Protein AF-Q71N38-F1 (afdb_monomer)

Solvent-accessible surface area (backbone atoms only — not comparable to full-atom val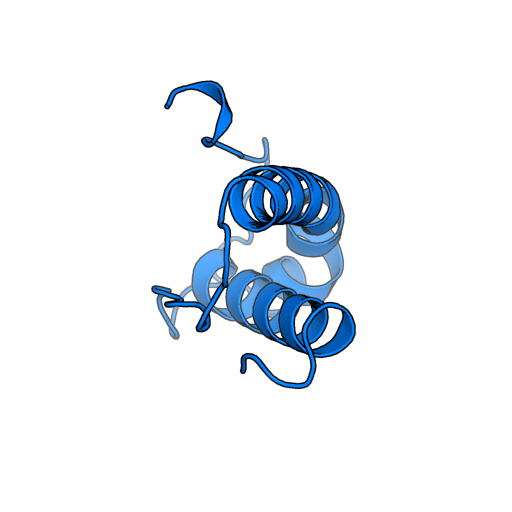ues): 4625 Å² total; per-residue (Å²): 112,81,87,71,68,80,85,76,99,74,77,28,81,65,29,40,63,38,4,38,71,45,65,27,52,74,46,45,63,65,49,49,55,47,51,48,58,56,49,73,71,40,99,74,76,76,61,79,88,88,87,68,47,76,87,42,5,44,36,31,12,29,46,58,44,49,54,54,51,48,40,69,80,37,64,92,36,107

Nearest PDB structures (foldseek):
  5lp6-assembly1_B  TM=9.943E-01  e=8.133E-11  Bos taurus
  6h9b-assembly1_D  TM=9.926E-01  e=8.694E-11  Ovis aries
  6tiy-assembly1_D  TM=9.911E-01  e=8.694E-11  Drosophila melanogaster
  7emj-assembly1_B  TM=9.927E-01  e=1.387E-10  Sus scrofa
  4zol-assembly1_D  TM=9.915E-01  e=1.387E-10  Sus scrofa

Secondary structure (DSSP, 8-state):
-GGG----SS--TT-HHIIIIIHHHHHHHHHHHHHHHHHHT-SS---------SSSHHHHHHHHHHHHHHHHH-TT--

Organism: Microctonus hyperodae (NCBI:txid165561)

InterPro doma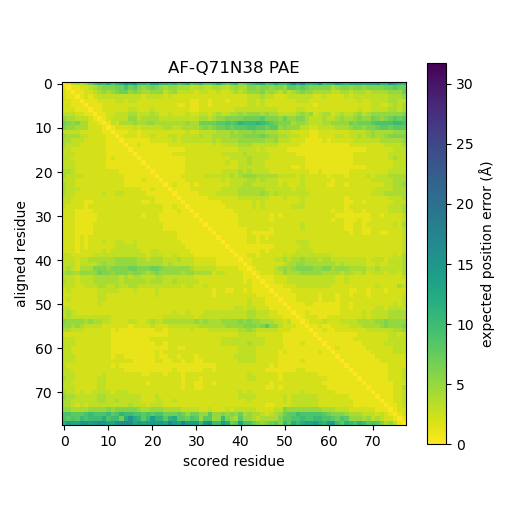ins:
  IPR000217 Tubulin [PR01161] (8-19)
  IPR000217 Tubulin [PR01161] (21-45)
  IPR000217 Tubulin [PR01161] (47-65)
  IPR000217 Tubulin [PR01161] (66-78)
  IPR000217 Tubulin [PTHR11588] (1-78)
  IPR002453 Beta tubulin [PR01163] (3-14)
  IPR002453 Beta tubulin [PR01163] (23-41)
  IPR002453 Beta tubulin [PR01163] (67-78)
  IPR003008 Tubulin/FtsZ, GTPase domain [PF00091] (2-77)
  IPR017975 Tubulin, conserved site [PS00227] (55-61)
  IPR036525 Tubulin/FtsZ, GTPase domain superfamily [G3DSA:3.40.50.1440] (1-78)
  IPR036525 Tubulin/FtsZ, GTPase domain superfamily [SSF52490] (1-77)

Sequence (78 aa):
RPDNFVFGQSGAGNNWAKGHYTEGAELVDSVLDVVRKEAEGCDCLQGF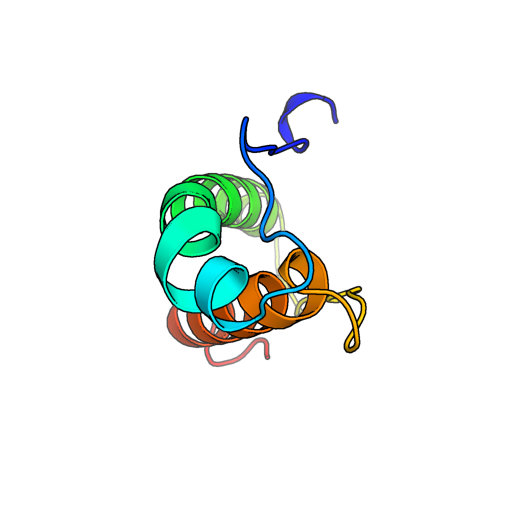QLTHSLGGGTGSGMGTLLISKVREEYPDRI

Mean predicted aligned error: 2.7 Å

pLDDT: mean 95.85, std 3.54, range [73.38, 98.44]

Radius of gyration: 12.8 Å; Cα contacts (8 Å, |Δi|>4): 93; chains: 1; bounding box: 28×19×34 Å

Structure (mmCIF, N/CA/C/O backbone):
data_AF-Q71N38-F1
#
_entry.id   AF-Q71N38-F1
#
loop_
_atom_site.group_PDB
_atom_site.id
_atom_site.type_symbol
_atom_site.label_atom_id
_atom_site.label_alt_id
_atom_site.label_comp_id
_atom_site.label_asym_id
_atom_site.label_entity_id
_atom_site.label_seq_id
_atom_site.pdbx_PDB_ins_code
_atom_site.Cartn_x
_atom_site.Cartn_y
_atom_site.Cartn_z
_atom_site.occupancy
_atom_site.B_iso_or_equiv
_atom_site.auth_seq_id
_atom_site.auth_comp_id
_atom_site.auth_asym_id
_atom_site.auth_atom_id
_atom_site.pdbx_PDB_model_num
ATOM 1 N N . ARG A 1 1 ? -15.387 -8.014 -1.436 1.00 82.25 1 ARG A N 1
ATOM 2 C CA . ARG A 1 1 ? -16.439 -7.001 -1.693 1.00 82.25 1 ARG A CA 1
ATOM 3 C C . ARG A 1 1 ? -15.974 -6.155 -2.871 1.00 82.25 1 ARG A C 1
ATOM 5 O O . ARG A 1 1 ? -14.771 -5.920 -2.917 1.00 82.25 1 ARG A O 1
ATOM 12 N N . PRO A 1 2 ? -16.847 -5.766 -3.819 1.00 93.19 2 PRO A N 1
ATOM 13 C CA . PRO A 1 2 ? -16.445 -4.959 -4.975 1.00 93.19 2 PRO A CA 1
ATOM 14 C C . PRO A 1 2 ? -15.703 -3.673 -4.587 1.00 93.19 2 PRO A C 1
ATOM 16 O O . PRO A 1 2 ? -14.734 -3.309 -5.241 1.00 93.19 2 PRO A O 1
ATOM 19 N N . ASP A 1 3 ? -16.091 -3.070 -3.463 1.00 93.38 3 ASP A N 1
ATOM 20 C CA . ASP A 1 3 ? -15.525 -1.814 -2.953 1.00 93.38 3 ASP A CA 1
ATOM 21 C C . ASP A 1 3 ? -14.056 -1.916 -2.506 1.00 93.38 3 ASP A C 1
ATOM 23 O O . ASP A 1 3 ? -13.391 -0.897 -2.349 1.00 93.38 3 ASP A O 1
ATOM 27 N N . ASN A 1 4 ? -13.527 -3.135 -2.332 1.00 95.94 4 ASN A N 1
ATOM 28 C CA . AS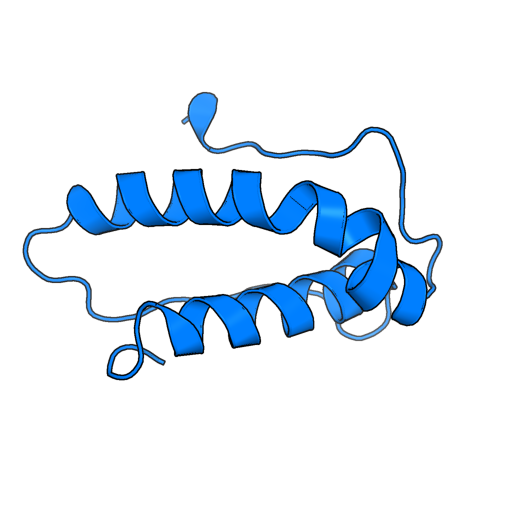N A 1 4 ? -12.154 -3.354 -1.863 1.00 95.94 4 ASN A CA 1
ATOM 29 C C . ASN A 1 4 ? -11.170 -3.551 -3.030 1.00 95.94 4 ASN A C 1
ATOM 31 O O . ASN A 1 4 ? -9.977 -3.753 -2.803 1.00 95.94 4 ASN A O 1
ATOM 35 N N . PHE A 1 5 ? -11.648 -3.524 -4.279 1.00 96.69 5 PHE A N 1
ATOM 36 C CA . PHE A 1 5 ? -10.781 -3.569 -5.453 1.00 96.69 5 PHE A CA 1
ATOM 37 C C . PHE A 1 5 ? -10.319 -2.159 -5.821 1.00 96.69 5 PHE A C 1
ATOM 39 O O . PHE A 1 5 ? -11.103 -1.341 -6.295 1.00 96.69 5 PHE A O 1
ATOM 46 N N . VAL A 1 6 ? -9.022 -1.904 -5.657 1.00 96.88 6 VAL A N 1
ATOM 47 C CA . VAL A 1 6 ? -8.364 -0.650 -6.045 1.00 96.88 6 VAL A CA 1
ATOM 48 C C . VAL A 1 6 ? -7.385 -0.940 -7.180 1.00 96.88 6 VAL A C 1
ATOM 50 O O . VAL A 1 6 ? -6.595 -1.881 -7.097 1.00 96.88 6 VAL A O 1
ATOM 53 N N . PHE A 1 7 ? -7.434 -0.151 -8.253 1.00 96.25 7 PHE A N 1
ATOM 54 C CA . PHE A 1 7 ? -6.561 -0.312 -9.416 1.00 96.25 7 PHE A CA 1
ATOM 55 C C . PHE A 1 7 ? -6.245 1.038 -10.066 1.00 96.25 7 PHE A C 1
ATOM 57 O O . PHE A 1 7 ? -7.082 1.937 -10.100 1.00 96.25 7 PHE A O 1
ATOM 64 N N . GLY A 1 8 ? -5.027 1.168 -10.594 1.00 93.75 8 GLY A N 1
ATOM 65 C CA . GLY A 1 8 ? -4.613 2.308 -11.410 1.00 93.75 8 GLY A CA 1
ATOM 66 C C . GLY A 1 8 ? -4.862 2.068 -12.902 1.00 93.75 8 GLY A C 1
ATOM 67 O O . GLY A 1 8 ? -5.100 0.942 -13.334 1.00 93.75 8 GLY A O 1
ATOM 68 N N . GLN A 1 9 ? -4.764 3.131 -13.701 1.00 93.44 9 GLN A N 1
ATOM 69 C CA . GLN A 1 9 ? -4.822 3.055 -15.173 1.00 93.44 9 GLN A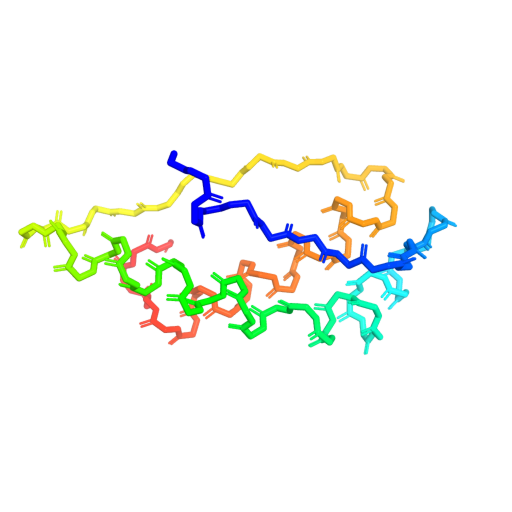 CA 1
ATOM 70 C C . GLN A 1 9 ? -3.441 2.823 -15.814 1.00 93.44 9 GLN A C 1
ATOM 72 O O . GLN A 1 9 ? -3.339 2.591 -17.017 1.00 93.44 9 GLN A O 1
ATOM 77 N N . SER A 1 10 ? -2.376 2.887 -15.013 1.00 91.88 10 SER A N 1
ATOM 78 C CA . SER A 1 10 ? -0.982 2.765 -15.434 1.00 91.88 10 SER A CA 1
ATOM 79 C C . SER A 1 10 ? -0.263 1.674 -14.637 1.00 91.88 10 SER A C 1
ATOM 81 O O . SER A 1 10 ? -0.669 1.300 -13.535 1.00 91.88 10 SER A O 1
ATOM 83 N N . GLY A 1 11 ? 0.799 1.127 -15.227 1.00 92.81 11 GLY A N 1
ATOM 84 C CA . GLY A 1 11 ? 1.611 0.063 -14.648 1.00 92.81 11 GLY A CA 1
ATOM 85 C C . GLY A 1 11 ? 3.050 0.501 -14.376 1.00 92.81 11 GLY A C 1
ATOM 86 O O . GLY A 1 11 ? 3.625 1.353 -15.061 1.00 92.81 11 GLY A O 1
ATOM 87 N N . ALA A 1 12 ? 3.690 -0.166 -13.415 1.00 96.44 12 ALA A N 1
ATOM 88 C CA . ALA A 1 12 ? 5.091 0.088 -13.085 1.00 96.44 12 ALA A CA 1
ATOM 89 C C . ALA A 1 12 ? 6.080 -0.464 -14.132 1.00 96.44 12 ALA A C 1
ATOM 91 O O . ALA A 1 12 ? 7.258 -0.127 -14.083 1.00 96.44 12 ALA A O 1
ATOM 92 N N . GLY A 1 13 ? 5.639 -1.318 -15.067 1.00 96.19 13 GLY A N 1
ATOM 93 C CA . GLY A 1 13 ? 6.466 -1.796 -16.186 1.00 96.19 13 GLY A CA 1
ATOM 94 C C . GLY A 1 13 ? 7.770 -2.482 -15.758 1.00 96.19 13 GLY A C 1
ATOM 95 O O . GLY A 1 13 ? 8.830 -2.149 -16.273 1.00 96.19 13 GLY A O 1
ATOM 96 N N . ASN A 1 14 ? 7.708 -3.395 -14.781 1.00 97.06 14 ASN A N 1
ATOM 97 C CA . ASN A 1 14 ? 8.880 -4.059 -14.181 1.00 97.06 14 ASN A CA 1
ATOM 98 C C . ASN A 1 14 ? 9.941 -3.114 -13.584 1.00 97.06 14 ASN A C 1
ATOM 100 O O . ASN A 1 14 ? 11.081 -3.516 -13.379 1.00 97.06 14 ASN A O 1
ATOM 104 N N . ASN A 1 15 ? 9.562 -1.883 -13.236 1.00 97.94 15 ASN A N 1
ATOM 105 C CA . ASN A 1 15 ? 10.437 -0.923 -12.578 1.00 97.94 15 ASN A CA 1
ATOM 106 C C . ASN A 1 15 ? 9.982 -0.667 -11.131 1.00 97.94 15 ASN A C 1
ATOM 108 O O . ASN A 1 15 ? 8.895 -0.137 -10.898 1.00 97.94 15 ASN A O 1
ATOM 112 N N . TRP A 1 16 ? 10.829 -1.028 -10.162 1.00 98.31 16 TRP A N 1
ATOM 113 C CA . TRP A 1 16 ? 10.565 -0.804 -8.736 1.00 98.31 16 TRP A CA 1
ATOM 114 C C . TRP A 1 16 ? 10.382 0.682 -8.405 1.00 98.31 16 TRP A C 1
ATOM 116 O O . TRP A 1 16 ? 9.430 1.036 -7.717 1.00 98.31 16 TRP A O 1
ATOM 126 N N . ALA A 1 17 ? 11.230 1.564 -8.945 1.00 98.31 17 ALA A N 1
ATOM 127 C CA . ALA A 1 17 ? 11.181 2.995 -8.647 1.00 98.31 17 ALA A CA 1
ATOM 128 C C . ALA A 1 17 ? 9.869 3.630 -9.123 1.00 98.31 17 ALA A C 1
ATOM 130 O O . ALA A 1 17 ? 9.296 4.444 -8.405 1.00 98.31 17 ALA A O 1
ATOM 131 N N . LYS A 1 18 ? 9.342 3.203 -10.281 1.00 97.88 18 LYS A N 1
ATOM 132 C CA . LYS A 1 18 ? 8.000 3.611 -10.723 1.00 97.88 18 LYS A CA 1
ATOM 133 C C . LYS A 1 18 ? 6.922 3.139 -9.750 1.00 97.88 18 LYS A C 1
ATOM 135 O O . LYS A 1 18 ? 6.031 3.902 -9.399 1.00 97.88 18 LYS A O 1
ATOM 140 N N . GLY A 1 19 ? 7.002 1.882 -9.313 1.00 97.94 19 GLY A N 1
ATOM 141 C CA . GLY A 1 19 ? 6.056 1.321 -8.351 1.00 97.94 19 GLY A CA 1
ATOM 142 C C . GLY A 1 19 ? 6.121 1.986 -6.974 1.00 97.94 19 GLY A C 1
ATOM 143 O O . GLY A 1 19 ? 5.100 2.059 -6.308 1.00 97.94 19 GLY A O 1
ATOM 144 N N . HIS A 1 20 ? 7.286 2.471 -6.547 1.00 98.44 20 HIS A N 1
ATOM 145 C CA . HIS A 1 20 ? 7.481 3.016 -5.204 1.00 98.44 20 HIS A CA 1
ATOM 146 C C . HIS A 1 20 ? 7.321 4.539 -5.125 1.00 98.44 20 HIS A C 1
ATOM 148 O O . HIS A 1 20 ? 6.722 5.043 -4.184 1.00 98.44 20 HIS A O 1
ATOM 154 N N . TYR A 1 21 ? 7.858 5.282 -6.095 1.00 97.56 21 TYR A N 1
ATOM 155 C CA . TYR A 1 21 ? 7.947 6.743 -6.012 1.00 97.56 21 TYR A CA 1
ATOM 156 C C . TYR A 1 21 ? 6.934 7.488 -6.879 1.00 97.56 21 TYR A C 1
ATOM 158 O O . TYR A 1 21 ? 6.693 8.660 -6.611 1.00 97.56 21 TYR A O 1
ATOM 166 N N . THR A 1 22 ? 6.369 6.860 -7.917 1.00 97.19 22 THR A N 1
ATOM 167 C CA . THR A 1 22 ? 5.447 7.543 -8.842 1.00 97.19 22 THR A CA 1
ATOM 168 C C . THR A 1 22 ? 4.081 6.863 -8.893 1.00 97.19 22 THR A C 1
ATOM 170 O O . THR A 1 22 ? 3.178 7.245 -8.161 1.00 97.19 22 THR A O 1
ATOM 173 N N . GLU A 1 23 ? 3.932 5.802 -9.683 1.00 95.88 23 GLU A N 1
ATOM 174 C CA . GLU A 1 23 ? 2.638 5.171 -9.985 1.00 95.88 23 GLU A CA 1
ATOM 175 C C . GLU A 1 23 ? 1.977 4.592 -8.727 1.00 95.88 23 GLU A C 1
ATOM 177 O O . GLU A 1 23 ? 0.771 4.701 -8.538 1.00 95.88 23 GLU A O 1
ATOM 182 N N . GLY A 1 24 ? 2.764 3.960 -7.848 1.00 95.56 24 GLY A N 1
ATOM 183 C CA . GLY A 1 24 ? 2.224 3.437 -6.593 1.00 95.56 24 GLY A CA 1
ATOM 184 C C . GLY A 1 24 ? 1.948 4.525 -5.563 1.00 95.56 24 GLY A C 1
ATOM 185 O O . GLY A 1 24 ? 1.035 4.354 -4.763 1.00 95.56 24 GLY A O 1
ATOM 186 N N . ALA A 1 25 ? 2.676 5.646 -5.605 1.00 94.81 25 ALA A N 1
ATOM 187 C CA . ALA A 1 25 ? 2.449 6.776 -4.708 1.00 94.81 25 ALA A CA 1
ATOM 188 C C . ALA A 1 25 ? 1.130 7.498 -5.019 1.00 94.81 25 ALA A C 1
ATOM 190 O O . ALA A 1 25 ? 0.454 7.936 -4.100 1.00 94.81 25 ALA A O 1
ATOM 191 N N . GLU A 1 26 ? 0.714 7.548 -6.287 1.00 95.62 26 GLU A N 1
ATOM 192 C CA . GLU A 1 26 ? -0.606 8.073 -6.664 1.00 95.62 26 GLU A CA 1
ATOM 193 C C . GLU A 1 26 ? -1.761 7.173 -6.192 1.00 95.62 26 GLU A C 1
ATOM 195 O O . GLU A 1 26 ? -2.866 7.654 -5.951 1.00 95.62 26 GLU A O 1
ATOM 200 N N . LEU A 1 27 ? -1.522 5.862 -6.055 1.00 96.44 27 LEU A N 1
ATOM 201 C CA . LEU A 1 27 ? -2.562 4.885 -5.716 1.00 96.44 27 LEU A CA 1
ATOM 202 C C . LEU A 1 27 ? -2.638 4.557 -4.215 1.00 96.44 27 LEU A C 1
ATOM 204 O O . LEU A 1 27 ? -3.682 4.101 -3.744 1.00 96.44 27 LEU A O 1
ATOM 208 N N . VAL A 1 28 ? -1.548 4.746 -3.461 1.00 96.94 28 VAL A N 1
ATOM 209 C CA . VAL A 1 28 ? -1.424 4.246 -2.080 1.00 96.94 28 VAL A CA 1
ATOM 210 C C . VAL A 1 28 ? -2.476 4.830 -1.140 1.00 96.94 28 VAL A C 1
ATOM 212 O O . VAL A 1 28 ? -3.014 4.085 -0.327 1.00 96.94 28 VAL A O 1
ATOM 215 N N . ASP A 1 29 ? -2.839 6.103 -1.293 1.00 96.06 29 ASP A N 1
ATOM 216 C CA . ASP A 1 29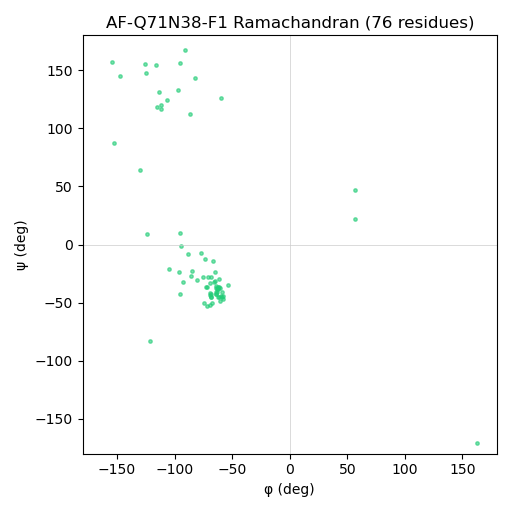 ? -3.818 6.759 -0.417 1.00 96.06 29 ASP A CA 1
ATOM 217 C C . ASP A 1 29 ? -5.206 6.117 -0.549 1.00 96.06 29 ASP A C 1
ATOM 219 O O . ASP A 1 29 ? -5.860 5.815 0.446 1.00 96.06 29 ASP A O 1
ATOM 223 N N . SER A 1 30 ? -5.615 5.783 -1.780 1.00 97.25 30 SER A N 1
ATOM 224 C CA . SER A 1 30 ? -6.875 5.066 -2.024 1.00 97.25 30 SER A CA 1
ATOM 225 C C . SER A 1 30 ? -6.869 3.663 -1.411 1.00 97.25 30 SER A C 1
ATOM 227 O O . SER A 1 30 ? -7.896 3.187 -0.928 1.00 97.25 30 SER A O 1
ATOM 229 N N . VAL A 1 31 ? -5.715 2.987 -1.418 1.00 97.62 31 VAL A N 1
ATOM 230 C CA . VAL A 1 31 ? -5.558 1.677 -0.771 1.00 97.62 31 VAL A CA 1
ATOM 231 C C . VAL A 1 31 ? -5.629 1.815 0.751 1.00 97.62 31 VAL A C 1
ATOM 233 O O . VAL A 1 31 ? -6.321 1.023 1.388 1.00 97.62 31 VAL A O 1
ATOM 236 N N . LEU A 1 32 ? -4.969 2.819 1.335 1.00 97.50 32 LEU A N 1
ATOM 237 C CA . LEU A 1 32 ? -4.987 3.070 2.780 1.00 97.50 32 LEU A CA 1
ATOM 238 C C . LEU A 1 32 ? -6.388 3.414 3.289 1.00 97.50 32 LEU A C 1
ATOM 240 O O . LEU A 1 32 ? -6.781 2.910 4.336 1.00 97.50 32 LEU A O 1
ATOM 244 N N . ASP A 1 33 ? -7.182 4.170 2.530 1.00 97.56 33 ASP A N 1
ATOM 245 C CA . ASP A 1 33 ? -8.572 4.459 2.896 1.00 97.56 33 ASP A CA 1
ATOM 246 C C . ASP A 1 33 ? -9.437 3.190 2.965 1.00 97.56 33 ASP A C 1
ATOM 248 O O . ASP A 1 33 ? -10.285 3.056 3.850 1.00 97.56 33 ASP A O 1
ATOM 252 N N . VAL A 1 34 ? -9.226 2.235 2.053 1.00 97.94 34 VAL A N 1
ATOM 253 C CA . VAL A 1 34 ? -9.907 0.930 2.097 1.00 97.94 34 VAL A CA 1
ATOM 254 C C . VAL A 1 34 ? -9.421 0.108 3.290 1.00 97.94 34 VAL A C 1
ATOM 256 O O . VAL A 1 34 ? -10.240 -0.448 4.020 1.00 97.94 34 VAL A O 1
ATOM 259 N N . VAL A 1 35 ? -8.105 0.059 3.521 1.00 97.06 35 VAL A N 1
ATOM 260 C CA . VAL A 1 35 ? -7.516 -0.644 4.671 1.00 97.06 35 VAL A CA 1
ATOM 261 C C . VAL A 1 35 ? -8.065 -0.089 5.985 1.00 97.06 35 VAL A C 1
ATOM 263 O O . VAL A 1 35 ? -8.463 -0.871 6.845 1.00 97.06 35 VAL A O 1
ATOM 266 N N . ARG A 1 36 ? -8.161 1.238 6.117 1.00 97.31 36 ARG A N 1
ATOM 267 C CA . ARG A 1 36 ? -8.712 1.906 7.300 1.00 97.31 36 ARG A CA 1
ATOM 268 C C . ARG A 1 36 ? -10.162 1.512 7.552 1.00 97.31 36 ARG A C 1
ATOM 270 O O . ARG A 1 36 ? -10.481 1.108 8.664 1.00 97.31 36 ARG A O 1
ATOM 277 N N . LYS A 1 37 ? -11.020 1.557 6.527 1.00 97.19 37 LYS A N 1
ATOM 278 C CA . LYS A 1 37 ? -12.437 1.163 6.646 1.00 97.19 37 LYS A CA 1
ATOM 279 C C . LYS A 1 37 ? -12.606 -0.282 7.113 1.00 97.19 37 LYS A C 1
ATOM 281 O O . LYS A 1 37 ? -13.477 -0.565 7.929 1.00 97.19 37 LYS A O 1
ATOM 286 N N . GLU A 1 38 ? -11.787 -1.200 6.601 1.00 96.75 38 GLU A N 1
ATOM 287 C CA . GLU A 1 38 ? -11.836 -2.604 7.023 1.00 96.75 38 GLU A CA 1
ATOM 288 C C . GLU A 1 38 ? -11.258 -2.792 8.437 1.00 9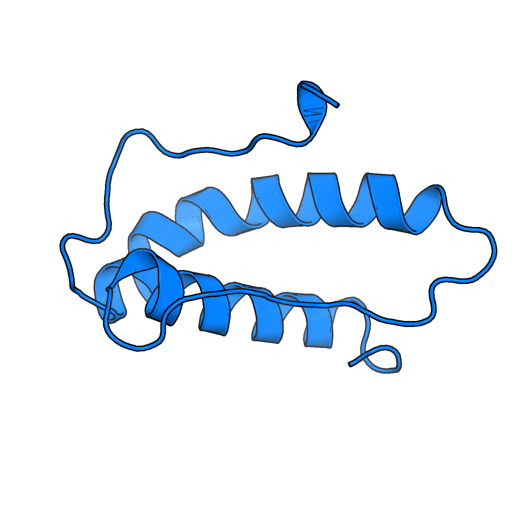6.75 38 GLU A C 1
ATOM 290 O O . GLU A 1 38 ? -11.811 -3.560 9.220 1.00 96.75 38 GLU A O 1
ATOM 295 N N . ALA A 1 39 ? -10.206 -2.050 8.800 1.00 96.38 39 ALA A N 1
ATOM 296 C CA . ALA A 1 39 ? -9.630 -2.060 10.143 1.00 96.38 39 ALA A CA 1
ATOM 297 C C . ALA A 1 39 ? -10.602 -1.528 11.212 1.00 96.38 39 ALA A C 1
ATOM 299 O O . ALA A 1 39 ? -10.714 -2.127 12.278 1.00 96.38 39 ALA A O 1
ATOM 300 N N . G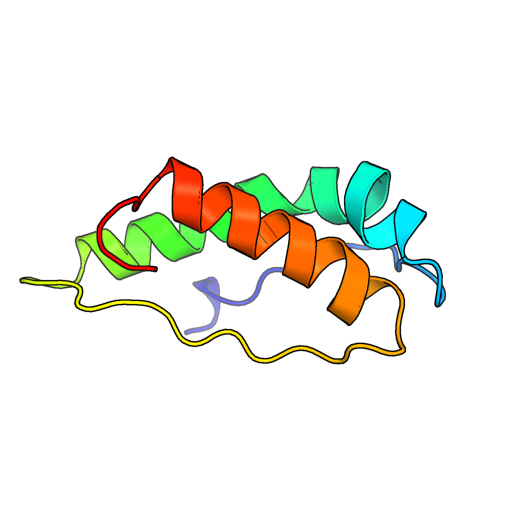LU A 1 40 ? -11.329 -0.443 10.925 1.00 96.06 40 GLU A N 1
ATOM 301 C CA . GLU A 1 40 ? -12.369 0.126 11.800 1.00 96.06 40 GLU A CA 1
ATOM 302 C C . GLU A 1 40 ? -13.564 -0.820 11.992 1.00 96.06 40 GLU A C 1
ATOM 304 O O . GLU A 1 40 ? -14.267 -0.740 12.997 1.00 96.06 40 GLU A O 1
ATOM 309 N N . GLY A 1 41 ? -13.786 -1.739 11.048 1.00 95.62 41 GLY A N 1
ATOM 310 C CA . GLY A 1 41 ? -14.798 -2.788 11.157 1.00 95.62 41 GLY A CA 1
ATOM 311 C C . GLY A 1 41 ? -14.404 -3.958 12.065 1.00 95.62 41 GLY A C 1
ATOM 312 O O . GLY A 1 41 ? -15.234 -4.836 12.304 1.00 95.62 41 GLY A O 1
ATOM 313 N N . CYS A 1 42 ? -13.160 -4.013 12.551 1.00 96.25 42 CYS A N 1
ATOM 314 C CA . CYS A 1 42 ? -12.687 -5.045 13.469 1.00 96.25 42 CYS A CA 1
ATOM 315 C C . CYS A 1 42 ? -12.734 -4.562 14.925 1.00 96.25 42 CYS A C 1
ATOM 317 O O . CYS A 1 42 ? -12.170 -3.522 15.248 1.00 96.25 42 CYS A O 1
ATOM 319 N N . ASP A 1 43 ? -13.265 -5.383 15.836 1.00 95.88 43 ASP A N 1
ATOM 320 C CA . ASP A 1 43 ? -13.237 -5.076 17.277 1.00 95.88 43 ASP A CA 1
ATOM 321 C C . ASP A 1 43 ? -11.801 -4.990 17.833 1.00 95.88 43 ASP A C 1
ATOM 323 O O . ASP A 1 43 ? -11.504 -4.182 18.712 1.00 95.88 43 ASP A O 1
ATOM 327 N N . CYS A 1 44 ? -10.894 -5.846 17.340 1.00 94.56 44 CYS A N 1
ATOM 328 C CA . CYS A 1 44 ? -9.487 -5.865 17.746 1.00 94.56 44 CYS A CA 1
ATOM 329 C C . CYS A 1 44 ? -8.582 -6.405 16.630 1.00 94.56 44 CYS A C 1
ATOM 331 O O . CYS A 1 44 ? -8.268 -7.599 16.567 1.00 94.56 44 CYS A O 1
ATOM 333 N N . LEU A 1 45 ? -8.140 -5.511 15.746 1.00 96.44 45 LEU A N 1
ATOM 334 C CA . LEU A 1 45 ? -7.198 -5.842 14.679 1.00 96.44 45 LEU A CA 1
ATOM 335 C C . LEU A 1 45 ? -5.870 -6.374 15.249 1.00 96.44 45 LEU A C 1
ATOM 337 O O . LEU A 1 45 ? -5.238 -5.716 16.074 1.00 96.44 45 LEU A O 1
ATOM 341 N N . GLN A 1 46 ? -5.439 -7.554 14.793 1.00 96.56 46 GLN A N 1
ATOM 342 C CA . GLN A 1 46 ? -4.201 -8.199 15.259 1.00 96.56 46 GLN A CA 1
ATOM 343 C C . GLN A 1 46 ? -2.979 -7.855 14.402 1.00 96.56 46 GLN A C 1
ATOM 345 O O . GLN A 1 46 ? -1.870 -7.792 14.922 1.00 96.56 46 GLN A O 1
ATOM 350 N N . GLY A 1 47 ? -3.176 -7.638 13.103 1.00 96.19 47 GLY A N 1
ATOM 351 C CA . GLY A 1 47 ? -2.103 -7.365 12.156 1.00 96.19 47 GLY A CA 1
ATOM 352 C C . GLY A 1 47 ? -2.547 -7.569 10.715 1.00 96.19 47 GLY A C 1
ATOM 353 O O . GLY A 1 47 ? -3.731 -7.778 10.441 1.00 96.19 47 GLY A O 1
ATOM 354 N N . PHE A 1 48 ? -1.582 -7.525 9.801 1.00 97.38 48 PHE A N 1
ATOM 355 C CA . PHE A 1 48 ? -1.817 -7.568 8.360 1.00 97.38 48 PHE A CA 1
ATOM 356 C C . PHE A 1 48 ? -1.027 -8.699 7.703 1.00 97.38 48 PHE A C 1
ATOM 358 O O . PHE A 1 48 ? 0.093 -9.012 8.099 1.00 97.38 48 PHE A O 1
ATOM 365 N N . GLN A 1 49 ? -1.590 -9.285 6.648 1.00 97.06 49 GLN A N 1
ATOM 366 C CA . GLN A 1 49 ? -0.870 -10.192 5.758 1.00 97.06 49 GLN A CA 1
ATOM 367 C C . GLN A 1 49 ? -0.714 -9.526 4.394 1.00 97.06 49 GLN A C 1
ATOM 369 O O . GLN A 1 49 ? -1.704 -9.202 3.741 1.00 97.06 49 GLN A O 1
ATOM 374 N N . LEU A 1 50 ? 0.530 -9.338 3.953 1.00 96.44 50 LEU A N 1
ATOM 375 C CA . LEU A 1 50 ? 0.844 -8.765 2.647 1.00 96.44 50 LEU A CA 1
ATOM 376 C C . LEU A 1 50 ? 1.353 -9.860 1.709 1.00 96.44 50 LEU A C 1
ATOM 378 O O . LEU A 1 50 ? 2.333 -10.537 2.008 1.00 96.44 50 LEU A O 1
ATOM 382 N N . THR A 1 51 ? 0.709 -10.013 0.552 1.00 97.88 51 THR A N 1
ATOM 383 C CA . THR A 1 51 ? 1.162 -10.921 -0.511 1.00 97.88 51 THR A CA 1
ATOM 384 C C . THR A 1 51 ? 1.532 -10.108 -1.739 1.00 97.88 51 THR A C 1
ATOM 386 O O . THR A 1 51 ? 0.689 -9.421 -2.310 1.00 97.88 51 THR A O 1
ATOM 389 N N . HIS A 1 52 ? 2.794 -10.183 -2.157 1.00 97.75 52 HIS A N 1
ATOM 390 C CA . HIS A 1 52 ? 3.291 -9.473 -3.331 1.00 97.75 52 HIS A CA 1
ATOM 391 C C . HIS A 1 52 ? 4.511 -10.186 -3.931 1.00 97.75 52 HIS A C 1
ATOM 393 O O . HIS A 1 52 ? 5.207 -10.942 -3.257 1.00 97.75 52 HIS A O 1
ATOM 399 N N . SER A 1 53 ? 4.778 -9.958 -5.218 1.00 97.62 53 SER A N 1
ATOM 400 C CA . SER A 1 53 ? 5.987 -10.462 -5.880 1.00 97.62 53 SER A CA 1
ATOM 401 C C . SER A 1 53 ? 7.185 -9.551 -5.613 1.00 97.62 53 SER A C 1
ATOM 403 O O . SER A 1 53 ? 7.042 -8.332 -5.701 1.00 97.62 53 SER A O 1
ATOM 405 N N . LEU A 1 54 ? 8.380 -10.120 -5.446 1.00 97.25 54 LEU A N 1
ATOM 406 C CA . LEU A 1 54 ? 9.620 -9.344 -5.294 1.00 97.25 54 LEU A CA 1
ATOM 407 C C . LEU A 1 54 ? 10.275 -8.937 -6.626 1.00 97.25 54 LEU A C 1
ATOM 409 O O . LEU A 1 54 ? 10.969 -7.930 -6.676 1.00 97.25 54 LEU A O 1
ATOM 413 N N . GLY A 1 55 ? 10.069 -9.698 -7.707 1.00 95.81 55 GLY A N 1
ATOM 414 C CA . GLY A 1 55 ? 10.765 -9.463 -8.984 1.00 95.81 55 GLY A CA 1
ATOM 415 C C . GLY A 1 55 ? 10.119 -8.426 -9.913 1.00 95.81 55 GLY A C 1
ATOM 416 O O . GLY A 1 55 ? 10.795 -7.879 -10.777 1.00 95.81 55 GLY A O 1
ATOM 417 N N . GLY A 1 56 ? 8.817 -8.161 -9.769 1.00 97.12 56 GLY A N 1
ATOM 418 C CA . GLY A 1 56 ? 8.073 -7.231 -10.632 1.00 97.12 56 GLY A CA 1
ATOM 419 C C . GLY A 1 56 ? 7.981 -5.823 -10.044 1.00 97.12 56 GLY A C 1
ATOM 420 O O . GLY A 1 56 ? 8.021 -5.664 -8.831 1.00 97.12 56 GLY A O 1
ATOM 421 N N . GLY A 1 57 ? 7.787 -4.799 -10.879 1.00 97.69 57 GLY A N 1
ATOM 422 C CA . GLY A 1 57 ? 7.824 -3.387 -10.457 1.00 97.69 57 GLY A CA 1
ATOM 423 C C . GLY A 1 57 ? 6.673 -2.962 -9.540 1.00 97.69 57 GLY A C 1
ATOM 424 O O . GLY A 1 57 ? 6.904 -2.294 -8.539 1.00 97.69 57 GLY A O 1
ATOM 425 N N . THR A 1 58 ? 5.440 -3.385 -9.843 1.00 97.56 58 THR A N 1
ATOM 426 C CA . THR A 1 58 ? 4.268 -3.038 -9.023 1.00 97.56 58 THR A CA 1
ATOM 427 C C . THR A 1 58 ? 4.304 -3.794 -7.703 1.00 97.56 58 THR A C 1
ATOM 429 O O . THR A 1 58 ? 4.265 -3.176 -6.648 1.00 97.56 58 THR A O 1
ATOM 432 N N . GLY A 1 59 ? 4.446 -5.124 -7.752 1.00 97.62 59 GLY A N 1
ATOM 433 C CA . GLY A 1 59 ? 4.479 -5.946 -6.545 1.00 97.62 59 GLY A CA 1
ATOM 434 C C . GLY A 1 59 ? 5.597 -5.525 -5.593 1.00 97.62 59 GLY A C 1
ATOM 435 O O . GLY A 1 59 ? 5.339 -5.333 -4.412 1.00 97.62 59 GLY A O 1
ATOM 436 N N . SER A 1 60 ? 6.817 -5.318 -6.094 1.00 98.00 60 SER A N 1
ATOM 437 C CA . SER A 1 60 ? 7.937 -4.921 -5.238 1.00 98.00 60 SER A CA 1
ATOM 438 C C . SER A 1 60 ? 7.841 -3.459 -4.799 1.00 98.00 60 SER A C 1
ATOM 440 O O . SER A 1 60 ? 7.906 -3.200 -3.605 1.00 98.00 60 SER A O 1
ATOM 442 N N . GLY A 1 61 ? 7.633 -2.515 -5.723 1.00 98.19 61 GLY A N 1
ATOM 443 C CA . GLY A 1 61 ? 7.645 -1.079 -5.431 1.00 98.19 61 GLY A CA 1
ATOM 444 C C . GLY A 1 61 ? 6.464 -0.609 -4.590 1.00 98.19 61 GLY A C 1
ATOM 445 O O . GLY A 1 61 ? 6.656 0.017 -3.546 1.00 98.19 61 GLY A O 1
ATOM 446 N N . MET A 1 62 ? 5.243 -0.947 -5.012 1.00 97.50 62 MET A N 1
ATOM 447 C CA . MET A 1 62 ? 4.035 -0.564 -4.278 1.00 97.50 62 MET A CA 1
ATOM 448 C C . MET A 1 62 ? 3.906 -1.370 -2.982 1.00 97.50 62 MET A C 1
ATOM 450 O O . MET A 1 62 ? 3.545 -0.802 -1.957 1.00 97.50 62 MET A O 1
ATOM 454 N N . GLY A 1 63 ? 4.292 -2.652 -2.978 1.00 97.69 63 GLY A N 1
ATOM 455 C CA . GLY A 1 63 ? 4.305 -3.465 -1.758 1.00 97.69 63 GLY A CA 1
ATOM 456 C C . GLY A 1 63 ? 5.212 -2.885 -0.666 1.00 97.69 63 GLY A C 1
ATOM 457 O O . GLY A 1 63 ? 4.787 -2.765 0.483 1.00 97.69 63 GLY A O 1
ATOM 458 N N . THR A 1 64 ? 6.433 -2.451 -1.014 1.00 97.81 64 THR A N 1
ATOM 459 C CA . THR A 1 64 ? 7.350 -1.823 -0.043 1.00 97.81 64 THR A CA 1
ATOM 460 C C . THR A 1 64 ? 6.907 -0.422 0.383 1.00 97.81 64 THR A C 1
ATOM 462 O O . THR A 1 64 ? 7.209 0.006 1.498 1.00 97.81 64 THR A O 1
ATOM 465 N N . LEU A 1 65 ? 6.189 0.306 -0.475 1.00 98.06 65 LEU A N 1
ATOM 466 C CA . LEU A 1 65 ? 5.578 1.582 -0.098 1.00 98.06 65 LEU A CA 1
ATOM 467 C C . LEU A 1 65 ? 4.452 1.358 0.918 1.00 98.06 65 LEU A C 1
ATOM 469 O O . LEU A 1 65 ? 4.444 1.973 1.984 1.00 98.06 65 LEU A O 1
ATOM 473 N N . LEU A 1 66 ? 3.543 0.431 0.612 1.00 97.69 66 LEU A N 1
ATOM 474 C CA . LEU A 1 66 ? 2.374 0.142 1.432 1.00 97.69 66 LEU A CA 1
ATOM 475 C C . LEU A 1 66 ? 2.766 -0.347 2.829 1.00 97.69 66 LEU A C 1
ATOM 477 O O . LEU A 1 66 ? 2.229 0.155 3.808 1.00 97.69 66 LEU A O 1
ATOM 481 N N . ILE A 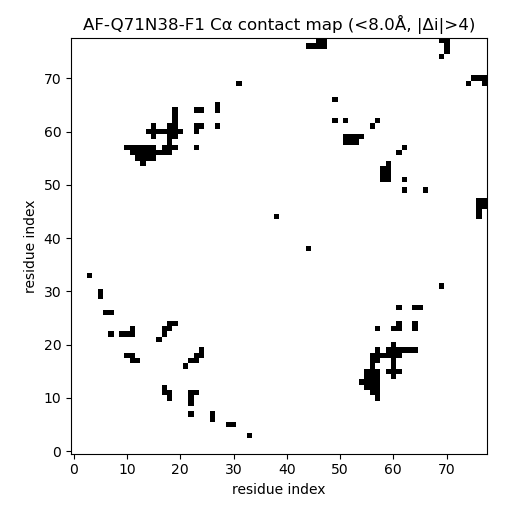1 67 ? 3.735 -1.262 2.948 1.00 96.94 67 ILE A N 1
ATOM 482 C CA . ILE A 1 67 ? 4.171 -1.752 4.267 1.00 96.94 67 ILE A CA 1
ATOM 483 C C . ILE A 1 67 ? 4.745 -0.627 5.139 1.00 96.94 67 ILE A C 1
ATOM 485 O O . ILE A 1 67 ? 4.497 -0.590 6.342 1.00 96.94 67 ILE A O 1
ATOM 489 N N . SER A 1 68 ? 5.461 0.325 4.530 1.00 96.38 68 SER A N 1
ATOM 490 C CA . SER A 1 68 ? 6.003 1.485 5.242 1.00 96.38 68 SER A CA 1
ATOM 491 C C . SER A 1 68 ? 4.877 2.361 5.790 1.00 96.38 68 SER A C 1
ATOM 493 O O . SER A 1 68 ? 4.926 2.759 6.950 1.00 96.38 68 SER A O 1
ATOM 495 N N . LYS A 1 69 ? 3.826 2.584 4.992 1.00 96.56 69 LYS A N 1
ATOM 496 C CA . LYS A 1 69 ? 2.644 3.353 5.399 1.00 96.56 69 LYS A CA 1
ATOM 497 C C . LYS A 1 69 ? 1.788 2.660 6.450 1.00 96.56 69 LYS A C 1
ATOM 499 O O . LYS A 1 69 ? 1.392 3.293 7.421 1.00 96.56 69 LYS A O 1
ATOM 504 N N . VAL A 1 70 ? 1.569 1.354 6.324 1.00 96.50 70 VAL A N 1
ATOM 505 C CA . VAL A 1 70 ? 0.848 0.586 7.349 1.00 96.50 70 VAL A CA 1
ATOM 506 C C . VAL A 1 70 ? 1.611 0.608 8.674 1.00 96.50 70 VAL A C 1
ATOM 508 O O . VAL A 1 70 ? 0.990 0.752 9.719 1.00 96.50 70 VAL A O 1
ATOM 511 N N . ARG A 1 71 ? 2.949 0.549 8.652 1.00 96.00 71 ARG A N 1
ATOM 512 C CA . ARG A 1 71 ? 3.761 0.682 9.872 1.00 96.00 71 ARG A CA 1
ATOM 513 C C . ARG A 1 71 ? 3.657 2.076 10.503 1.00 96.00 71 ARG A C 1
ATOM 515 O O . ARG A 1 71 ? 3.768 2.189 11.717 1.00 96.00 71 ARG A O 1
ATOM 522 N N . GLU A 1 72 ? 3.481 3.128 9.701 1.00 95.62 72 GLU A N 1
ATOM 523 C CA . GLU A 1 72 ? 3.253 4.494 10.198 1.00 95.62 72 GLU A CA 1
ATOM 524 C C . GLU A 1 72 ? 1.881 4.629 10.884 1.00 95.62 72 GLU A C 1
ATOM 526 O O . GLU A 1 72 ? 1.810 5.198 11.971 1.00 95.62 72 GLU A O 1
ATOM 531 N N . GLU A 1 73 ? 0.806 4.092 10.289 1.00 95.19 73 GLU A N 1
ATOM 532 C CA . GLU A 1 73 ? -0.556 4.196 10.850 1.00 95.19 73 GLU A CA 1
ATOM 533 C C . GLU A 1 73 ? -0.841 3.179 11.972 1.00 95.19 73 GLU A C 1
ATOM 535 O O . GLU A 1 73 ? -1.600 3.470 12.896 1.00 95.19 73 GLU A O 1
ATOM 540 N N . TYR A 1 74 ? -0.216 2.000 11.923 1.00 95.31 74 TYR A N 1
ATOM 541 C CA . TYR A 1 74 ? -0.456 0.880 12.839 1.00 95.31 74 TYR A CA 1
ATOM 542 C C . TYR A 1 74 ? 0.860 0.330 13.427 1.00 95.31 74 TYR A C 1
ATOM 544 O O . TYR A 1 74 ? 1.216 -0.827 13.180 1.00 95.31 74 TYR A O 1
ATOM 552 N N . PRO A 1 75 ? 1.596 1.129 14.222 1.00 92.38 75 PRO A N 1
ATOM 553 C CA . PRO A 1 75 ? 2.960 0.806 14.653 1.00 92.38 75 PRO A CA 1
ATOM 554 C C . PRO A 1 75 ? 3.076 -0.476 15.489 1.00 92.38 75 PRO A C 1
ATOM 556 O O . PRO A 1 75 ? 4.088 -1.160 15.399 1.00 92.38 75 PRO A O 1
ATOM 559 N N . ASP A 1 76 ? 2.037 -0.837 16.248 1.00 91.94 76 ASP A N 1
ATOM 560 C CA . ASP A 1 76 ? 2.031 -2.027 17.115 1.00 91.94 76 ASP A CA 1
ATOM 561 C C . ASP A 1 76 ? 1.406 -3.272 16.448 1.00 91.94 76 ASP A C 1
ATOM 563 O O . ASP A 1 76 ? 1.091 -4.256 17.123 1.00 91.94 76 ASP A O 1
ATOM 567 N N . ARG A 1 77 ? 1.136 -3.219 15.133 1.00 86.50 77 ARG A N 1
ATOM 568 C CA . ARG A 1 77 ? 0.412 -4.265 14.376 1.00 86.50 77 ARG A CA 1
ATOM 569 C C . ARG A 1 77 ? 1.191 -4.814 13.174 1.00 86.50 77 ARG A C 1
ATOM 571 O O . ARG A 1 77 ? 0.619 -5.565 12.378 1.00 86.50 77 ARG A O 1
ATOM 578 N N . ILE A 1 78 ? 2.466 -4.444 13.045 1.00 73.38 78 ILE A N 1
ATOM 579 C CA . ILE A 1 78 ? 3.418 -4.937 12.038 1.00 73.38 78 ILE A CA 1
ATOM 580 C C . ILE A 1 78 ? 4.683 -5.460 12.713 1.00 73.38 78 ILE A C 1
ATOM 582 O O . ILE A 1 78 ? 5.137 -4.823 13.687 1.00 73.38 78 ILE A O 1
#

Foldseek 3Di:
DVQQDFDDPDDQAQAQCCQAPNRLVVRLVSNVVSVVVVVVVDPDQQADDQDFDCRGRNRNNNSVNNVVVCCVVPVNHD